Protein AF-A0A9X4S931-F1 (afdb_monomer)

pLDDT: mean 80.3, std 14.17, range [40.78, 97.12]

Secondary structure (DSSP, 8-state):
--HHHHHHHHHHHHHHHHHHHHTTS---HHHHHHHHHHHHHHHHHH-S-TTGGG--S------HHHHHHHHHHHHHHTTSPPP------TTS-----

Foldseek 3Di:
DDPVVVVVVVVCCVVVVVVVVVVVPDDDVVCVVCVVVVVVVVCVVVDPDPCVVVDPDDDPDDDPVVVVVVVVVVVVVVVDDPPPDDPPPPDPDPPDD

Mean predicted aligned error: 15.61 Å

Sequence (97 aa):
MSPTTTSFLRLASLLGAPCLLVACASTTPQLDAAFGNAVREARMAQTLNPKASENTDPVLGIDGKAGASAQQRYQESFQAPPKTFEIINIGGAITGQ

Radius of gyration: 30.87 Å; Cα contacts (8 Å, |Δi|>4): 3; chains: 1; bounding box: 91×48×46 Å

Solvent-accessible surface area (backbone atoms only — not comparable to full-atom values): 6394 Å² total; per-residue (Å²): 135,66,75,64,60,63,51,53,53,50,53,50,51,68,59,49,54,60,60,62,51,52,72,73,58,75,82,54,70,69,57,67,70,42,42,70,56,55,52,50,50,52,48,55,76,68,47,90,59,88,62,59,86,76,59,80,72,77,80,86,72,74,53,71,67,58,50,52,51,51,55,49,51,56,59,46,58,77,72,48,77,83,74,83,73,80,82,76,74,87,78,83,80,87,74,83,128

Structure (mmCIF, N/CA/C/O backbone):
data_AF-A0A9X4S931-F1
#
_entry.id   AF-A0A9X4S931-F1
#
loop_
_atom_site.group_PDB
_atom_site.id
_atom_site.type_symbol
_atom_site.label_atom_id
_atom_site.label_alt_id
_atom_site.label_comp_id
_atom_site.label_asym_id
_atom_site.label_entity_id
_atom_site.label_seq_id
_atom_site.pdbx_PDB_ins_code
_atom_site.Cartn_x
_atom_site.Cartn_y
_atom_site.Cartn_z
_atom_site.occupancy
_atom_site.B_iso_or_equiv
_atom_site.auth_seq_id
_atom_site.auth_comp_id
_atom_site.auth_asym_id
_atom_site.auth_atom_id
_atom_site.pdbx_PDB_model_num
ATOM 1 N N . MET A 1 1 ? 65.848 -15.784 2.403 1.00 53.66 1 MET A N 1
ATOM 2 C CA . MET A 1 1 ? 64.438 -15.463 2.097 1.00 53.66 1 MET A CA 1
ATOM 3 C C . MET A 1 1 ? 64.370 -13.977 1.758 1.00 53.66 1 MET A C 1
ATOM 5 O O . MET A 1 1 ? 64.466 -13.152 2.655 1.00 53.66 1 MET A O 1
ATOM 9 N N . SER A 1 2 ? 64.391 -13.624 0.474 1.00 53.62 2 SER A N 1
ATOM 10 C CA . SER A 1 2 ? 64.590 -12.245 0.002 1.00 53.62 2 SER A CA 1
ATOM 11 C C . SER A 1 2 ? 63.338 -11.373 0.229 1.00 53.62 2 SER A C 1
ATOM 13 O O . SER A 1 2 ? 62.230 -11.836 -0.050 1.00 53.62 2 SER A O 1
ATOM 15 N N . PRO A 1 3 ? 63.487 -10.111 0.686 1.00 60.69 3 PRO A N 1
ATOM 16 C CA . PRO A 1 3 ? 62.379 -9.215 1.061 1.00 60.69 3 PRO A CA 1
ATOM 17 C C . PRO A 1 3 ? 61.472 -8.801 -0.113 1.00 60.69 3 PRO A C 1
ATOM 19 O O . PRO A 1 3 ? 60.392 -8.251 0.085 1.00 60.69 3 PRO A O 1
ATOM 22 N N . THR A 1 4 ? 61.895 -9.078 -1.345 1.00 58.66 4 THR A N 1
ATOM 23 C CA . THR A 1 4 ? 61.141 -8.801 -2.569 1.00 58.66 4 THR A CA 1
ATOM 24 C C . THR A 1 4 ? 59.933 -9.729 -2.716 1.00 58.66 4 THR A C 1
ATOM 26 O O . THR A 1 4 ? 58.845 -9.261 -3.037 1.00 58.66 4 THR A O 1
ATOM 29 N N . THR A 1 5 ? 60.074 -11.017 -2.386 1.00 60.31 5 THR A N 1
ATOM 30 C CA . THR A 1 5 ? 59.013 -12.033 -2.540 1.00 60.31 5 THR A CA 1
ATOM 31 C C . THR A 1 5 ? 57.816 -11.759 -1.625 1.00 60.31 5 THR A C 1
ATOM 33 O O . THR A 1 5 ? 56.669 -11.835 -2.056 1.00 60.31 5 THR A O 1
ATOM 36 N N . THR A 1 6 ? 58.059 -11.356 -0.376 1.00 60.66 6 THR A N 1
ATOM 37 C CA . THR A 1 6 ? 57.001 -10.974 0.576 1.00 60.66 6 THR A CA 1
ATOM 38 C C . THR A 1 6 ? 56.266 -9.695 0.169 1.00 60.66 6 THR A C 1
ATOM 40 O O . THR A 1 6 ? 55.075 -9.573 0.450 1.00 60.66 6 THR A O 1
ATOM 43 N N . SER A 1 7 ? 56.933 -8.765 -0.524 1.00 63.50 7 SER A N 1
ATOM 44 C CA . SER A 1 7 ? 56.304 -7.547 -1.058 1.00 63.50 7 SER A CA 1
ATOM 45 C C . SER A 1 7 ? 55.346 -7.860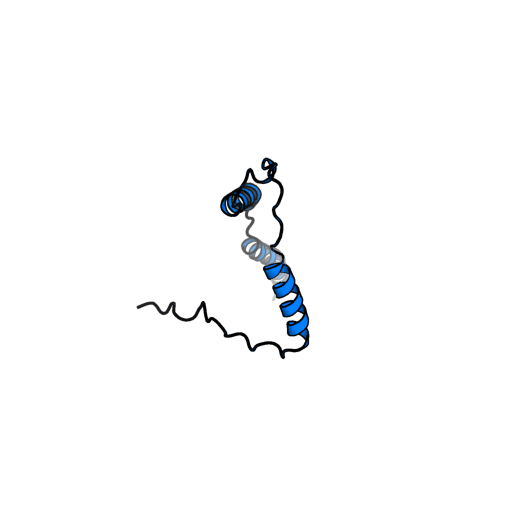 -2.216 1.00 63.50 7 SER A C 1
ATOM 47 O O . SER A 1 7 ? 54.211 -7.382 -2.226 1.00 63.50 7 SER A O 1
ATOM 49 N N . PHE A 1 8 ? 55.743 -8.754 -3.132 1.00 66.75 8 PHE A N 1
ATOM 50 C CA . PHE A 1 8 ? 54.882 -9.214 -4.230 1.00 66.75 8 PHE A CA 1
ATOM 51 C C . PHE A 1 8 ? 53.642 -9.972 -3.736 1.00 66.75 8 PHE A C 1
ATOM 53 O O . PHE A 1 8 ? 52.547 -9.734 -4.243 1.00 66.75 8 PHE A O 1
ATOM 60 N N . LEU A 1 9 ? 53.771 -10.824 -2.709 1.00 69.12 9 LEU A N 1
ATOM 61 C CA . LEU A 1 9 ? 52.613 -11.512 -2.118 1.00 69.12 9 LEU A CA 1
ATOM 62 C C . LEU A 1 9 ? 51.644 -10.546 -1.417 1.00 69.12 9 LEU A C 1
ATOM 64 O O . LEU A 1 9 ? 50.429 -10.718 -1.517 1.00 69.12 9 LEU A O 1
ATOM 68 N N . ARG A 1 10 ? 52.150 -9.510 -0.733 1.00 72.81 10 ARG A N 1
ATOM 69 C CA . ARG A 1 10 ? 51.292 -8.488 -0.107 1.00 72.81 10 ARG A CA 1
ATOM 70 C C . ARG A 1 10 ? 50.521 -7.687 -1.150 1.00 72.81 10 ARG A C 1
ATOM 72 O O . ARG A 1 10 ? 49.318 -7.501 -0.981 1.00 72.81 10 ARG A O 1
ATOM 79 N N . LEU A 1 11 ? 51.182 -7.293 -2.239 1.00 70.69 11 LEU A N 1
ATOM 80 C CA . LEU A 1 11 ? 50.559 -6.563 -3.343 1.00 70.69 11 LEU A CA 1
ATOM 81 C C . LEU A 1 11 ? 49.492 -7.410 -4.058 1.00 70.69 11 LEU A C 1
ATOM 83 O O . LEU A 1 11 ? 48.406 -6.912 -4.350 1.00 70.69 11 LEU A O 1
ATOM 87 N N . ALA A 1 12 ? 49.759 -8.705 -4.254 1.00 72.94 12 ALA A N 1
ATOM 88 C CA . ALA A 1 12 ? 48.792 -9.649 -4.810 1.00 72.94 12 ALA A CA 1
ATOM 89 C C . ALA A 1 12 ? 47.567 -9.841 -3.896 1.00 72.94 12 ALA A C 1
ATOM 91 O O . ALA A 1 12 ? 46.441 -9.866 -4.387 1.00 72.94 12 ALA A O 1
ATOM 92 N N . SER A 1 13 ? 47.752 -9.912 -2.570 1.00 73.12 13 SER A N 1
ATOM 93 C CA . SER A 1 13 ? 46.623 -10.003 -1.629 1.00 73.12 13 SER A CA 1
ATOM 94 C C . SER A 1 13 ? 45.777 -8.722 -1.590 1.00 73.12 13 SER A C 1
ATOM 96 O O . SER A 1 13 ? 44.553 -8.797 -1.501 1.00 73.12 13 SER A O 1
ATOM 98 N N . LEU A 1 14 ? 46.416 -7.553 -1.724 1.00 75.31 14 LEU A N 1
ATOM 99 C CA . LEU A 1 14 ? 45.753 -6.250 -1.669 1.00 75.31 14 LEU A CA 1
ATOM 100 C C . LEU A 1 14 ? 44.898 -5.983 -2.921 1.00 75.31 14 LEU A C 1
ATOM 102 O O . LEU A 1 14 ? 43.847 -5.359 -2.813 1.00 75.31 14 LEU A O 1
ATOM 106 N N . LEU A 1 15 ? 45.312 -6.490 -4.090 1.00 69.44 15 LEU A N 1
ATOM 107 C CA . LEU A 1 15 ? 44.530 -6.423 -5.335 1.00 69.44 15 LEU A CA 1
ATOM 108 C C . LEU A 1 15 ? 43.525 -7.579 -5.494 1.00 69.44 15 LEU A C 1
ATOM 110 O O . LEU A 1 15 ? 42.479 -7.399 -6.116 1.00 69.44 15 LEU A O 1
ATOM 114 N N . GLY A 1 16 ? 43.816 -8.762 -4.943 1.00 74.50 16 GLY A N 1
ATOM 115 C CA . GLY A 1 16 ? 42.953 -9.941 -5.066 1.00 74.50 16 GLY A CA 1
ATOM 116 C C . GLY A 1 16 ? 41.702 -9.891 -4.184 1.00 74.50 16 GLY A C 1
ATOM 117 O O . GLY A 1 16 ? 40.624 -10.288 -4.622 1.00 74.50 16 GLY A O 1
ATOM 118 N N . ALA A 1 17 ? 41.818 -9.353 -2.965 1.00 72.81 17 ALA A N 1
ATOM 119 C CA . ALA A 1 17 ? 40.700 -9.229 -2.027 1.00 72.81 17 ALA A CA 1
ATOM 120 C C . ALA A 1 17 ? 39.485 -8.440 -2.578 1.00 72.81 17 ALA A C 1
ATOM 122 O O . ALA A 1 17 ? 38.370 -8.953 -2.479 1.00 72.81 17 ALA A O 1
ATOM 123 N N . PRO A 1 18 ? 39.634 -7.250 -3.203 1.00 72.81 18 PRO A N 1
ATOM 124 C CA . PRO A 1 18 ? 38.488 -6.520 -3.752 1.00 72.81 18 PRO A CA 1
ATOM 125 C C . PRO A 1 18 ? 37.840 -7.213 -4.962 1.00 72.81 18 PRO A C 1
ATOM 127 O O . PRO A 1 18 ? 36.630 -7.094 -5.142 1.00 72.81 18 PRO A O 1
ATOM 130 N N . CYS A 1 19 ? 38.590 -7.988 -5.756 1.00 72.44 19 CYS A N 1
ATOM 131 C CA . CYS A 1 19 ? 38.023 -8.739 -6.886 1.00 72.44 19 CYS A CA 1
ATOM 132 C C . CYS A 1 19 ? 37.052 -9.839 -6.428 1.00 72.44 19 CYS A C 1
ATOM 134 O O . CYS A 1 19 ? 36.041 -10.078 -7.084 1.00 72.44 19 CYS A O 1
ATOM 136 N N . LEU A 1 20 ? 37.325 -10.475 -5.284 1.00 72.38 20 LEU A N 1
ATOM 137 C CA . LEU A 1 20 ? 36.426 -11.473 -4.694 1.00 72.38 20 LEU A CA 1
ATOM 138 C C . LEU A 1 20 ? 35.152 -10.835 -4.113 1.00 72.38 20 LEU A C 1
ATOM 140 O O . LEU A 1 20 ? 34.101 -11.468 -4.120 1.00 72.38 20 LEU A O 1
ATOM 144 N N . LEU A 1 21 ? 35.218 -9.574 -3.669 1.00 72.31 21 LEU A N 1
ATOM 145 C CA . LEU A 1 21 ? 34.061 -8.834 -3.146 1.00 72.31 21 LEU A CA 1
ATOM 146 C C . LEU A 1 21 ? 33.103 -8.360 -4.250 1.00 72.31 21 LEU A C 1
ATOM 148 O O . LEU A 1 21 ? 31.897 -8.300 -4.019 1.00 72.31 21 LEU A O 1
ATOM 152 N N . VAL A 1 22 ? 33.601 -8.071 -5.459 1.00 70.81 22 VAL A N 1
ATOM 153 C CA . VAL A 1 22 ? 32.754 -7.686 -6.608 1.00 70.81 22 VAL A CA 1
ATOM 154 C C . VAL A 1 22 ? 31.805 -8.817 -7.017 1.00 70.81 22 VAL A C 1
ATOM 156 O O . VAL A 1 22 ? 30.678 -8.546 -7.417 1.00 70.81 22 VAL A O 1
ATOM 159 N N . ALA A 1 23 ? 32.203 -10.079 -6.841 1.00 66.50 23 ALA A N 1
ATOM 160 C CA . ALA A 1 23 ? 31.325 -11.223 -7.090 1.00 66.50 23 ALA A CA 1
ATOM 161 C C . ALA A 1 23 ? 30.152 -11.318 -6.091 1.00 66.50 23 ALA A C 1
ATOM 163 O O . ALA A 1 23 ? 29.122 -11.904 -6.414 1.00 66.50 23 ALA A O 1
ATOM 164 N N . CYS A 1 24 ? 30.283 -10.730 -4.895 1.00 70.94 24 CYS A N 1
ATOM 165 C CA . CYS A 1 24 ? 29.204 -10.651 -3.905 1.00 70.94 24 CYS A CA 1
ATOM 166 C C . CYS A 1 24 ? 28.265 -9.456 -4.139 1.00 70.94 24 CYS A C 1
ATOM 168 O O . CYS A 1 24 ? 27.136 -9.464 -3.655 1.00 70.94 24 CYS A O 1
ATOM 170 N N . ALA A 1 25 ? 28.710 -8.435 -4.878 1.00 70.56 25 ALA A N 1
ATOM 171 C CA . ALA A 1 25 ? 27.908 -7.273 -5.242 1.00 70.56 25 ALA A CA 1
ATOM 172 C C . ALA A 1 25 ? 27.257 -7.493 -6.618 1.00 70.56 25 ALA A C 1
ATOM 174 O O . ALA A 1 25 ? 27.676 -6.926 -7.628 1.00 70.56 25 ALA A O 1
ATOM 175 N N . SER A 1 26 ? 26.227 -8.342 -6.675 1.00 73.00 26 SER A N 1
ATOM 176 C CA . SER A 1 26 ? 25.451 -8.527 -7.903 1.00 73.00 26 SER A CA 1
ATOM 177 C C . SER A 1 26 ? 24.617 -7.279 -8.187 1.00 73.00 26 SER A C 1
ATOM 179 O O . SER A 1 26 ? 23.705 -6.953 -7.427 1.00 73.00 26 SER A O 1
ATOM 181 N N . THR A 1 27 ? 24.909 -6.587 -9.286 1.00 80.12 27 THR A N 1
ATOM 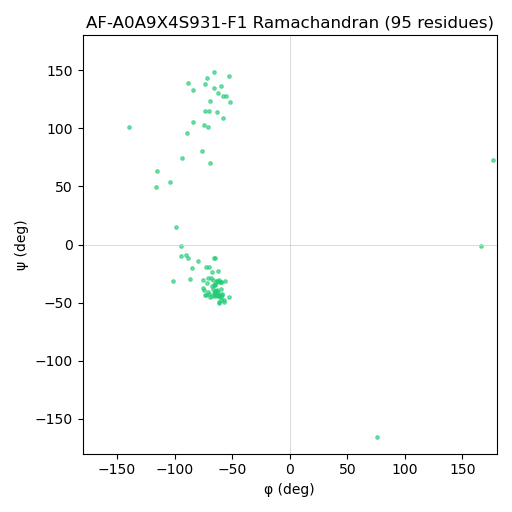182 C CA . THR A 1 27 ? 24.020 -5.533 -9.789 1.00 80.12 27 THR A CA 1
ATOM 183 C C . THR A 1 27 ? 22.765 -6.164 -10.387 1.00 80.12 27 THR A C 1
ATOM 185 O O . THR A 1 27 ? 22.831 -7.225 -11.012 1.00 80.12 27 THR A O 1
ATOM 188 N N . THR A 1 28 ? 21.614 -5.516 -10.213 1.00 83.62 28 THR A N 1
ATOM 189 C CA . THR A 1 28 ? 20.316 -6.009 -10.691 1.00 83.62 28 THR A CA 1
ATOM 190 C C . THR A 1 28 ? 19.695 -5.082 -11.743 1.00 83.62 28 THR A C 1
ATOM 192 O O . THR A 1 28 ? 18.510 -4.771 -11.662 1.00 83.62 28 THR A O 1
ATOM 195 N N . PRO A 1 29 ? 20.434 -4.663 -12.792 1.00 83.62 29 PRO A N 1
ATOM 196 C CA . PRO A 1 29 ? 20.015 -3.569 -13.671 1.00 83.62 29 PRO A CA 1
ATOM 197 C C . PRO A 1 29 ? 18.680 -3.818 -14.386 1.00 83.62 29 PRO A C 1
ATOM 199 O O . PRO A 1 29 ? 17.925 -2.881 -14.614 1.00 83.62 29 PRO A O 1
ATOM 202 N N . GLN A 1 30 ? 18.359 -5.072 -14.721 1.00 88.06 30 GLN A N 1
ATOM 203 C CA . GLN A 1 30 ? 17.070 -5.421 -15.336 1.00 88.06 30 GLN A CA 1
ATOM 204 C C . GLN A 1 30 ? 15.907 -5.382 -14.333 1.00 88.06 30 GLN A C 1
ATOM 206 O O . GLN A 1 30 ? 14.820 -4.917 -14.668 1.00 88.06 30 GLN A O 1
ATOM 211 N N . LEU A 1 31 ? 16.133 -5.840 -13.098 1.00 86.62 31 LEU A N 1
ATOM 212 C CA . LEU A 1 31 ? 15.125 -5.799 -12.038 1.00 86.62 31 LEU A CA 1
ATOM 213 C C . LEU A 1 31 ? 14.859 -4.354 -11.608 1.00 86.62 31 LEU A C 1
ATOM 215 O O . LEU A 1 31 ? 13.704 -3.950 -11.511 1.00 86.62 31 LEU A O 1
ATOM 219 N N . ASP A 1 32 ? 15.920 -3.570 -11.426 1.00 90.06 32 ASP A 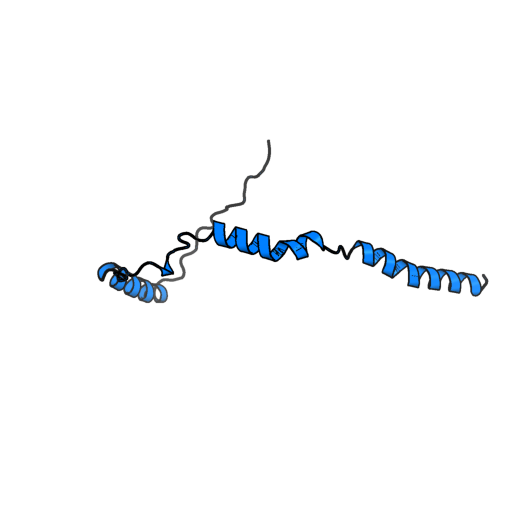N 1
ATOM 220 C CA . ASP A 1 32 ? 15.847 -2.168 -11.017 1.00 90.06 32 ASP A CA 1
ATOM 221 C C . ASP A 1 32 ? 15.123 -1.330 -12.081 1.00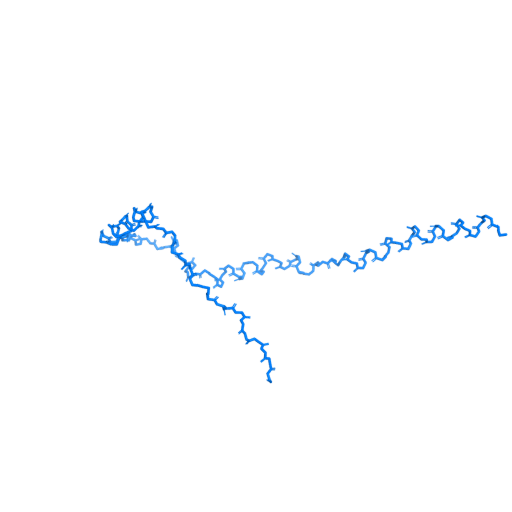 90.06 32 ASP A C 1
ATOM 223 O O . ASP A 1 32 ? 14.282 -0.494 -11.750 1.00 90.06 32 ASP A O 1
ATOM 227 N N . ALA A 1 33 ? 15.370 -1.610 -13.369 1.00 94.12 33 ALA A N 1
ATOM 228 C 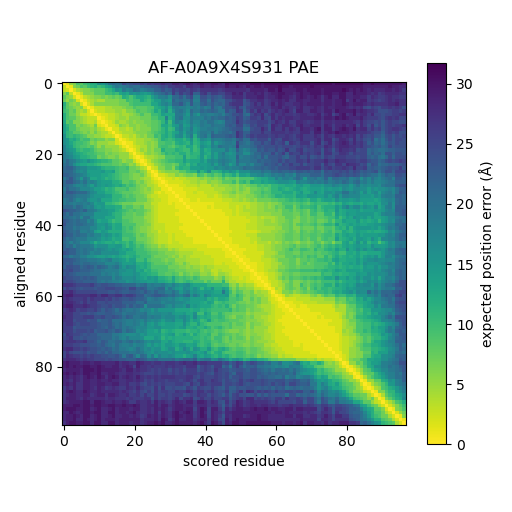CA . ALA A 1 33 ? 14.672 -0.962 -14.479 1.00 94.12 33 ALA A CA 1
ATOM 229 C C . ALA A 1 33 ? 13.169 -1.297 -14.525 1.00 94.12 33 ALA A C 1
ATOM 231 O O . ALA A 1 33 ? 12.359 -0.449 -14.904 1.00 94.12 33 ALA A O 1
ATOM 232 N N . ALA A 1 34 ? 12.777 -2.517 -14.140 1.00 94.88 34 ALA A N 1
ATOM 233 C CA . ALA A 1 34 ? 11.390 -2.984 -14.202 1.00 94.88 34 ALA A CA 1
ATOM 234 C C . ALA A 1 34 ? 10.607 -2.810 -12.888 1.00 94.88 34 ALA A C 1
ATOM 236 O O . ALA A 1 34 ? 9.384 -2.973 -12.882 1.00 94.88 34 ALA A O 1
ATOM 237 N N . PHE A 1 35 ? 11.272 -2.453 -11.785 1.00 95.06 35 PHE A N 1
ATOM 238 C CA . PHE A 1 35 ? 10.683 -2.396 -10.444 1.00 95.06 35 PHE A CA 1
ATOM 239 C C . PHE A 1 35 ? 9.399 -1.557 -10.388 1.00 95.06 35 PHE A C 1
ATOM 241 O O . PHE A 1 35 ? 8.378 -1.997 -9.859 1.00 95.06 35 PHE A O 1
ATOM 248 N N . GLY A 1 36 ? 9.405 -0.374 -11.009 1.00 96.19 36 GLY A N 1
ATOM 249 C CA . GLY A 1 36 ? 8.228 0.497 -11.049 1.00 96.19 36 GLY A CA 1
ATOM 250 C C . GLY A 1 36 ? 7.021 -0.132 -11.756 1.00 96.19 36 GLY A C 1
ATOM 251 O O . GLY A 1 36 ? 5.881 0.118 -11.364 1.00 96.19 36 GLY A O 1
ATOM 252 N N . ASN A 1 37 ? 7.251 -0.970 -12.770 1.00 96.88 37 ASN A N 1
ATOM 253 C CA . ASN A 1 37 ? 6.184 -1.696 -13.461 1.00 96.88 37 ASN A CA 1
ATOM 254 C C . ASN A 1 37 ? 5.633 -2.823 -12.590 1.00 96.88 37 ASN A C 1
ATOM 256 O O . ASN A 1 37 ? 4.418 -2.926 -12.459 1.00 96.88 37 ASN A O 1
ATOM 260 N N . ALA A 1 38 ? 6.503 -3.588 -11.927 1.00 95.88 38 ALA A N 1
ATOM 261 C CA . ALA A 1 38 ? 6.086 -4.640 -11.002 1.00 95.88 38 ALA A CA 1
ATOM 262 C C . ALA A 1 38 ? 5.225 -4.090 -9.850 1.00 95.88 38 ALA A C 1
ATOM 264 O O . ALA A 1 38 ? 4.186 -4.660 -9.524 1.00 95.88 38 ALA A O 1
ATOM 265 N N . VAL A 1 39 ? 5.603 -2.942 -9.274 1.00 96.88 39 VAL A N 1
ATOM 266 C CA . VAL A 1 39 ? 4.814 -2.284 -8.217 1.00 96.88 39 VAL A CA 1
ATOM 267 C C . VAL A 1 39 ? 3.456 -1.808 -8.737 1.00 96.88 39 VAL A C 1
ATOM 269 O O . VAL A 1 39 ? 2.447 -1.949 -8.046 1.00 96.88 39 VAL A O 1
ATOM 272 N N . ARG A 1 40 ? 3.404 -1.247 -9.951 1.00 96.75 40 ARG A N 1
ATOM 273 C CA . ARG A 1 40 ? 2.142 -0.805 -10.560 1.00 96.75 40 ARG A CA 1
ATOM 274 C C . ARG A 1 40 ? 1.210 -1.977 -10.839 1.00 96.75 40 ARG A C 1
ATOM 276 O O . ARG A 1 40 ? 0.030 -1.875 -10.522 1.00 96.75 40 ARG A O 1
ATOM 283 N N . GLU A 1 41 ? 1.748 -3.074 -11.356 1.00 96.62 41 GLU A N 1
ATOM 284 C CA . GLU A 1 41 ? 1.001 -4.306 -11.602 1.00 96.62 41 GLU A CA 1
ATOM 285 C C . GLU A 1 41 ? 0.437 -4.876 -10.296 1.00 96.62 41 GLU A C 1
ATOM 287 O O . GLU A 1 41 ? -0.764 -5.110 -10.181 1.00 96.62 41 GLU A O 1
ATOM 292 N N . ALA A 1 42 ? 1.275 -4.995 -9.261 1.00 97.12 42 ALA A N 1
ATOM 293 C CA . ALA A 1 42 ? 0.844 -5.464 -7.946 1.00 97.12 42 ALA A CA 1
ATOM 294 C C . ALA A 1 42 ? -0.255 -4.571 -7.355 1.00 97.12 42 ALA A C 1
ATOM 296 O O . ALA A 1 42 ? -1.261 -5.066 -6.849 1.00 97.12 42 ALA A O 1
ATOM 297 N N . ARG A 1 43 ? -0.104 -3.246 -7.468 1.00 96.75 43 ARG A N 1
ATOM 298 C CA . ARG A 1 43 ? -1.133 -2.294 -7.044 1.00 96.75 43 ARG A CA 1
ATOM 299 C C . ARG A 1 43 ? -2.430 -2.493 -7.821 1.00 96.75 43 ARG A C 1
ATOM 301 O O . ARG A 1 43 ? -3.485 -2.462 -7.198 1.00 96.75 43 ARG A O 1
ATOM 308 N N . MET A 1 44 ? -2.383 -2.675 -9.140 1.00 95.44 44 MET A N 1
ATOM 309 C CA . MET A 1 44 ? -3.581 -2.923 -9.950 1.00 95.44 44 MET A CA 1
ATOM 310 C C . MET A 1 44 ? -4.275 -4.221 -9.533 1.00 95.44 44 MET A C 1
ATOM 312 O O . MET A 1 44 ? -5.480 -4.204 -9.307 1.00 95.44 44 MET A O 1
ATOM 316 N N . ALA A 1 45 ? -3.517 -5.300 -9.323 1.00 96.00 45 ALA A N 1
ATOM 317 C CA . ALA A 1 45 ? -4.044 -6.582 -8.855 1.00 96.00 45 ALA A CA 1
ATOM 318 C C . ALA A 1 45 ? -4.662 -6.506 -7.444 1.00 96.00 45 ALA A C 1
ATOM 320 O O . ALA A 1 45 ? -5.607 -7.228 -7.139 1.00 96.00 45 ALA A O 1
ATOM 321 N N . GLN A 1 46 ? -4.147 -5.624 -6.582 1.00 96.81 46 GLN A N 1
ATOM 322 C CA . GLN A 1 46 ? -4.655 -5.398 -5.223 1.00 96.81 46 GLN A CA 1
ATOM 323 C C . GLN A 1 46 ? -5.745 -4.316 -5.146 1.00 96.81 46 GLN A C 1
ATOM 325 O O . GLN A 1 46 ? -6.365 -4.132 -4.097 1.00 96.81 46 GLN A O 1
ATOM 330 N N . THR A 1 47 ? -5.991 -3.575 -6.229 1.00 96.31 47 THR A N 1
ATOM 331 C CA . THR A 1 47 ? -7.004 -2.516 -6.255 1.00 96.31 47 THR A CA 1
ATOM 332 C C . THR A 1 47 ? -8.368 -3.127 -6.553 1.00 96.31 47 THR A C 1
ATOM 334 O O . THR A 1 47 ? -8.670 -3.467 -7.691 1.00 96.31 47 THR A O 1
ATOM 337 N N . LEU A 1 48 ? -9.217 -3.216 -5.526 1.00 95.69 48 LEU A N 1
ATOM 338 C CA . LEU A 1 48 ? -10.556 -3.804 -5.640 1.00 95.69 48 LEU A CA 1
ATOM 339 C C . LEU A 1 48 ? -11.468 -3.048 -6.620 1.00 95.69 48 LEU A C 1
ATOM 341 O O . LEU A 1 48 ? -12.214 -3.665 -7.375 1.00 95.69 48 LEU A O 1
ATOM 345 N N . ASN A 1 49 ? -11.427 -1.713 -6.602 1.00 93.75 49 ASN A N 1
ATOM 346 C CA . ASN A 1 49 ? -12.212 -0.877 -7.506 1.00 93.75 49 ASN A CA 1
ATOM 347 C C . ASN A 1 49 ? -11.382 0.327 -7.992 1.00 93.75 49 ASN A C 1
ATOM 349 O O . ASN A 1 49 ? -11.249 1.309 -7.257 1.00 93.75 49 ASN A O 1
ATOM 353 N N . PRO A 1 50 ? -10.838 0.292 -9.222 1.00 93.00 50 PRO A N 1
ATOM 354 C CA . PRO A 1 50 ? -10.024 1.383 -9.756 1.00 93.00 50 PRO A CA 1
ATOM 355 C C . PRO A 1 50 ? -10.828 2.656 -10.061 1.00 93.00 50 PRO A C 1
ATOM 357 O O . PRO A 1 50 ? -10.241 3.730 -10.129 1.00 93.00 50 PRO A O 1
ATOM 360 N N . LYS A 1 51 ? -12.156 2.559 -10.207 1.00 94.31 51 LYS A N 1
ATOM 361 C CA . LYS A 1 51 ? -13.053 3.695 -10.480 1.00 94.31 51 LYS A CA 1
ATOM 362 C C . LYS A 1 51 ? -13.75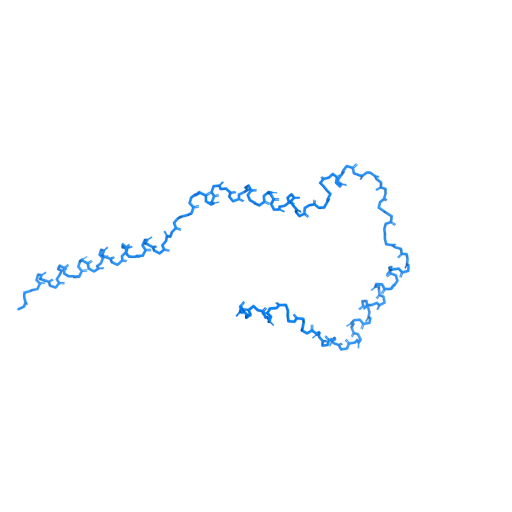3 4.222 -9.229 1.00 94.31 51 LYS A C 1
ATOM 364 O O . LYS A 1 51 ? -14.721 4.966 -9.329 1.00 94.31 51 LYS A O 1
ATOM 369 N N . ALA A 1 52 ? -13.287 3.849 -8.035 1.00 90.19 52 ALA A N 1
ATOM 370 C CA . ALA A 1 52 ? -13.942 4.226 -6.784 1.00 90.19 52 ALA A CA 1
ATOM 371 C C . ALA A 1 52 ? -14.115 5.749 -6.617 1.00 90.19 52 ALA A C 1
ATOM 373 O O . ALA A 1 52 ? -15.103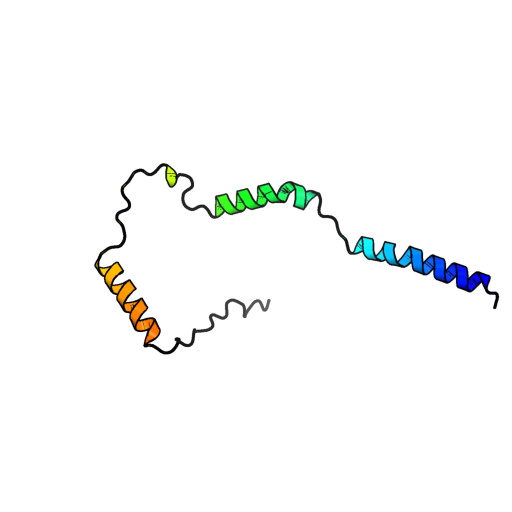 6.173 -6.031 1.00 90.19 52 ALA A O 1
ATOM 374 N N . SER A 1 53 ? -13.203 6.569 -7.157 1.00 89.38 53 SER A N 1
ATOM 375 C CA . SER A 1 53 ? -13.312 8.034 -7.078 1.00 89.38 53 SER A CA 1
ATOM 376 C C . SER A 1 53 ? -14.391 8.635 -7.980 1.00 89.38 53 SER A C 1
ATOM 378 O O . SER A 1 53 ? -14.765 9.783 -7.780 1.00 89.38 53 SER A O 1
ATOM 380 N N . GLU A 1 54 ? -14.849 7.905 -8.998 1.00 95.25 54 GLU A N 1
ATOM 381 C CA . GLU A 1 54 ? -15.921 8.355 -9.897 1.00 95.25 54 GLU A CA 1
ATOM 382 C C . GLU A 1 54 ? -17.304 8.160 -9.259 1.00 95.25 54 GLU A C 1
ATOM 384 O O . GLU A 1 54 ? -18.288 8.711 -9.748 1.00 95.25 54 GLU A O 1
ATOM 389 N N . ASN A 1 55 ? -17.393 7.385 -8.171 1.00 91.06 55 ASN A N 1
ATOM 390 C CA . ASN A 1 55 ? -18.648 7.150 -7.479 1.00 91.06 55 ASN A CA 1
ATOM 391 C C . ASN A 1 55 ? -19.081 8.398 -6.690 1.00 91.06 55 ASN A C 1
ATOM 393 O O . ASN A 1 55 ? -18.427 8.787 -5.722 1.00 91.06 55 ASN A O 1
ATOM 397 N N . THR A 1 56 ? -20.203 8.995 -7.093 1.00 92.06 56 THR A N 1
ATOM 398 C CA . THR A 1 56 ? -20.825 10.145 -6.420 1.00 92.06 56 THR A CA 1
ATOM 399 C C . THR A 1 56 ? -21.916 9.752 -5.427 1.00 92.06 56 THR A C 1
ATOM 401 O O . THR A 1 56 ? -22.519 10.637 -4.818 1.00 92.06 56 THR A O 1
ATOM 404 N N . ASP A 1 57 ? -22.209 8.458 -5.282 1.00 90.06 57 ASP A N 1
ATOM 405 C CA . ASP A 1 57 ? -23.206 7.987 -4.330 1.00 90.06 57 ASP A CA 1
ATOM 406 C C . ASP A 1 57 ? -22.807 8.400 -2.906 1.00 90.06 57 ASP A C 1
ATOM 408 O O . ASP A 1 57 ? -21.638 8.275 -2.516 1.00 90.06 57 ASP A O 1
ATOM 412 N N . PRO A 1 58 ? -23.761 8.886 -2.095 1.00 82.75 58 PRO A N 1
ATOM 413 C CA . PRO A 1 58 ? -23.471 9.240 -0.720 1.00 82.75 58 PRO A CA 1
ATOM 414 C C . PRO A 1 58 ? -23.027 7.992 0.047 1.00 82.75 58 PRO A C 1
ATOM 416 O O . PRO A 1 58 ? -23.694 6.956 0.033 1.00 82.75 58 PRO A O 1
ATOM 419 N N . VAL A 1 59 ? -21.904 8.098 0.762 1.00 80.38 59 VAL A N 1
ATOM 420 C CA . VAL A 1 59 ? -21.458 7.033 1.662 1.00 80.38 59 VAL A CA 1
ATOM 421 C C . VAL A 1 59 ? -22.511 6.887 2.761 1.00 80.38 59 VAL A C 1
ATOM 423 O O . VAL A 1 59 ? -22.690 7.790 3.574 1.00 80.38 59 VAL A O 1
ATOM 426 N N . LEU A 1 60 ? -23.202 5.744 2.795 1.00 83.19 60 LEU A N 1
ATOM 427 C CA . LEU A 1 60 ? -24.289 5.470 3.750 1.00 83.19 60 LEU A CA 1
ATOM 428 C C . LEU A 1 60 ? -23.813 5.420 5.217 1.00 83.19 60 LEU A C 1
ATOM 430 O O . LEU A 1 60 ? -24.629 5.445 6.134 1.00 83.19 60 LEU A O 1
ATOM 434 N N . GLY A 1 61 ? -22.496 5.393 5.439 1.00 84.88 61 GLY A N 1
ATOM 435 C CA . GLY A 1 61 ? -21.875 5.386 6.759 1.00 84.88 61 GLY A CA 1
ATOM 436 C C . GLY A 1 61 ? -21.965 4.026 7.453 1.00 84.88 61 GLY A C 1
ATOM 437 O O . GLY A 1 61 ? -22.223 2.998 6.831 1.00 84.88 61 GLY A O 1
ATOM 438 N N . ILE A 1 62 ? -21.700 4.028 8.759 1.00 89.00 62 ILE A N 1
ATOM 439 C CA . ILE A 1 62 ? -21.894 2.869 9.635 1.00 89.00 62 ILE A CA 1
ATOM 440 C C . ILE A 1 62 ? -23.329 2.884 10.170 1.00 89.00 62 ILE A C 1
ATOM 442 O O . ILE A 1 62 ? -23.834 3.943 10.547 1.00 89.00 62 ILE A O 1
ATOM 446 N N . ASP A 1 63 ? -23.995 1.729 10.234 1.00 91.12 63 ASP A N 1
ATOM 447 C CA . ASP A 1 63 ? -25.307 1.665 10.872 1.00 91.12 63 ASP A CA 1
ATOM 448 C C . ASP A 1 63 ? -25.190 1.953 12.379 1.00 91.12 63 ASP A C 1
ATOM 450 O O . ASP A 1 63 ? -24.184 1.640 13.023 1.00 91.12 63 ASP A O 1
ATOM 454 N N . GLY A 1 64 ? -26.223 2.560 12.967 1.00 91.69 64 GLY A N 1
ATOM 455 C CA . GLY A 1 64 ? -26.169 3.001 14.364 1.00 91.69 64 GLY A CA 1
ATOM 456 C C . GLY A 1 64 ? -25.906 1.863 15.358 1.00 91.69 64 GLY A C 1
ATOM 457 O O . GLY A 1 64 ? -25.226 2.069 16.363 1.00 91.69 64 GLY A O 1
ATOM 458 N N . LYS A 1 65 ? -26.384 0.645 15.068 1.00 95.12 65 LYS A N 1
ATOM 459 C CA . LYS A 1 65 ? -26.175 -0.525 15.928 1.00 95.12 65 LYS A CA 1
ATOM 460 C C . LYS A 1 65 ? -24.733 -1.021 15.835 1.00 95.12 65 LYS A C 1
ATOM 462 O O . LYS A 1 65 ? -24.132 -1.302 16.872 1.00 95.12 65 LYS A O 1
ATOM 467 N N . ALA A 1 66 ? -24.157 -1.087 14.637 1.00 93.00 66 ALA A N 1
ATOM 468 C CA . ALA A 1 66 ? -22.744 -1.390 14.458 1.00 93.00 66 ALA A CA 1
ATOM 469 C C . ALA A 1 66 ? -21.870 -0.331 15.130 1.00 93.00 66 ALA A C 1
ATOM 471 O O . ALA A 1 66 ? -20.959 -0.700 15.868 1.00 93.00 66 ALA A O 1
ATOM 472 N N . GLY A 1 67 ? -22.195 0.957 14.975 1.00 95.38 67 GLY A N 1
ATOM 473 C CA . GLY A 1 67 ? -21.499 2.057 15.643 1.00 95.38 67 GLY A CA 1
ATOM 474 C C . GLY A 1 67 ? -21.509 1.921 17.166 1.00 95.38 67 GLY A C 1
ATOM 475 O O . GLY A 1 67 ? -20.451 1.948 17.795 1.00 95.38 67 GLY A O 1
ATOM 476 N N . ALA A 1 68 ? -22.682 1.682 17.758 1.00 96.38 68 ALA A N 1
ATOM 477 C CA . ALA A 1 68 ? -22.813 1.438 19.193 1.00 96.38 68 ALA A CA 1
ATOM 478 C C . ALA A 1 68 ? -22.008 0.206 19.641 1.00 96.38 68 ALA A C 1
ATOM 480 O O . ALA A 1 68 ? -21.257 0.273 20.612 1.00 96.38 68 ALA A O 1
ATOM 481 N N . SER A 1 69 ? -22.096 -0.900 18.895 1.00 95.88 69 SER A N 1
ATOM 482 C CA . SER A 1 69 ? -21.352 -2.123 19.211 1.00 95.88 69 SER A CA 1
ATOM 483 C C . SER A 1 69 ? -19.834 -1.942 19.105 1.00 95.88 69 SER A C 1
ATOM 485 O O . SER A 1 69 ? -19.092 -2.514 19.901 1.00 95.88 69 SER A O 1
ATOM 487 N N . ALA A 1 70 ? -19.357 -1.126 18.160 1.00 95.12 70 ALA A N 1
ATOM 488 C CA . ALA A 1 70 ? -17.942 -0.818 17.998 1.00 95.12 70 ALA A CA 1
ATOM 489 C C . ALA A 1 70 ? -17.421 -0.002 19.187 1.00 95.12 70 ALA A C 1
ATOM 491 O O . ALA A 1 70 ? -16.374 -0.332 19.740 1.00 95.12 70 ALA A O 1
ATOM 492 N N . GLN A 1 71 ? -18.180 1.008 19.625 1.00 95.75 71 GLN A N 1
ATOM 493 C CA . GLN A 1 71 ? -17.851 1.802 20.812 1.00 95.75 71 GLN A CA 1
ATOM 494 C C . GLN A 1 71 ? -17.855 0.954 22.088 1.00 95.75 71 GLN A C 1
ATOM 496 O O . GLN A 1 71 ? -16.937 1.061 22.899 1.00 95.75 71 GLN A O 1
ATOM 501 N N . GLN A 1 72 ? -18.841 0.067 22.239 1.00 95.00 72 GLN A N 1
ATOM 502 C CA . GLN A 1 72 ? -18.905 -0.861 23.364 1.00 95.00 72 GLN A CA 1
ATOM 503 C C . GLN A 1 72 ? -17.687 -1.797 23.387 1.00 95.00 72 GLN A C 1
ATOM 505 O O . GLN A 1 72 ? -17.002 -1.875 24.402 1.00 95.00 72 GLN A O 1
ATOM 510 N N . ARG A 1 73 ? -17.354 -2.446 22.263 1.00 91.56 73 ARG A N 1
ATOM 511 C CA . ARG A 1 73 ? -16.172 -3.323 22.164 1.00 91.56 73 ARG A CA 1
ATOM 512 C C . ARG A 1 73 ? -14.870 -2.582 22.445 1.00 91.56 73 ARG A C 1
ATOM 514 O O . ARG A 1 73 ? -13.976 -3.141 23.071 1.00 91.56 73 ARG A O 1
ATOM 521 N N . TYR A 1 74 ? -14.759 -1.334 21.989 1.00 91.19 74 TYR A N 1
ATOM 522 C CA . TYR A 1 74 ? -13.609 -0.488 22.293 1.00 91.19 74 TYR A CA 1
ATOM 523 C C . TYR A 1 74 ? -13.463 -0.294 23.806 1.00 91.19 74 TYR A C 1
ATOM 525 O O . TYR A 1 74 ? -12.389 -0.528 24.348 1.00 91.19 74 TYR A O 1
ATOM 533 N N . GLN A 1 75 ? -14.547 0.039 24.508 1.00 93.56 75 GLN A N 1
ATOM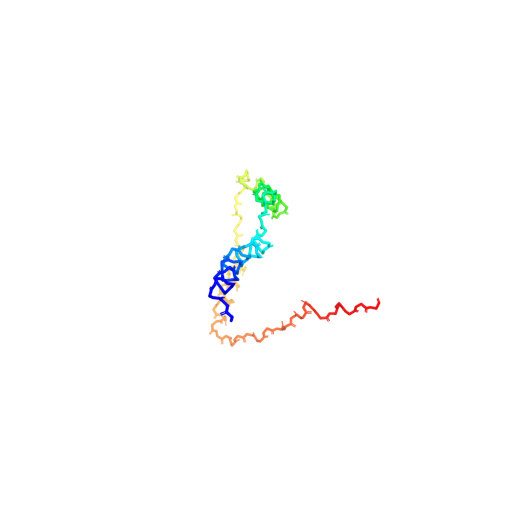 534 C CA . GLN A 1 75 ? -14.537 0.209 25.966 1.00 93.56 75 GLN A CA 1
ATOM 535 C C . GLN A 1 75 ? -14.240 -1.107 26.701 1.00 93.56 75 GLN A C 1
ATOM 537 O O . GLN A 1 75 ? -13.411 -1.131 27.609 1.00 93.56 75 GLN A O 1
ATOM 542 N N . GLU A 1 76 ? -14.861 -2.210 26.281 1.00 89.69 76 GLU A N 1
ATOM 543 C CA . GLU A 1 76 ? -14.618 -3.549 26.834 1.00 89.69 76 GLU A CA 1
ATOM 544 C C . GLU A 1 76 ? -13.167 -4.010 26.642 1.00 89.69 76 GLU A C 1
ATOM 546 O O . GLU A 1 76 ? -12.634 -4.718 27.496 1.00 89.69 76 GLU A O 1
ATOM 551 N N . SER A 1 77 ? -12.496 -3.579 25.567 1.00 86.19 77 SER A N 1
ATOM 552 C CA . SER A 1 77 ? -11.096 -3.939 25.302 1.00 86.19 77 SER A CA 1
ATOM 553 C C . SER A 1 77 ? -10.120 -3.446 26.376 1.00 86.19 77 SER A C 1
ATOM 555 O O . SER A 1 77 ? -9.060 -4.039 26.548 1.00 86.19 77 SER A O 1
ATOM 557 N N . PHE A 1 78 ? -10.495 -2.410 27.136 1.00 88.06 78 PHE A N 1
ATOM 558 C CA . PHE A 1 78 ? -9.716 -1.911 28.274 1.00 88.06 78 PHE A CA 1
ATOM 559 C C . PHE A 1 78 ? -10.058 -2.605 29.597 1.00 88.06 78 PHE A C 1
ATOM 561 O O . PHE A 1 78 ? -9.350 -2.418 30.583 1.00 88.06 78 PHE A O 1
ATOM 568 N N . GLN A 1 79 ? -11.148 -3.375 29.640 1.00 86.12 79 GLN A N 1
ATOM 569 C CA . GLN A 1 79 ? -11.607 -4.086 30.836 1.00 86.12 79 GLN A CA 1
ATOM 570 C C . GLN A 1 79 ? -11.234 -5.570 30.795 1.00 86.12 79 GLN A C 1
ATOM 572 O O . GLN A 1 79 ? -10.996 -6.183 31.835 1.00 86.12 79 GLN A O 1
ATOM 577 N N . ALA A 1 80 ? -11.185 -6.157 29.598 1.00 71.25 80 ALA A N 1
ATOM 578 C CA . ALA A 1 80 ? -10.828 -7.552 29.410 1.00 71.25 80 ALA A CA 1
ATOM 579 C C . ALA A 1 80 ? -9.297 -7.725 29.371 1.00 71.25 80 ALA A C 1
ATOM 581 O O . ALA A 1 80 ? -8.624 -7.010 28.624 1.00 71.25 80 ALA A O 1
ATOM 582 N N . PRO A 1 81 ? -8.724 -8.700 30.104 1.00 72.81 81 PRO A N 1
ATOM 583 C CA . PRO A 1 81 ? -7.344 -9.120 29.886 1.00 72.81 81 PRO A CA 1
ATOM 584 C C . PRO A 1 81 ? -7.128 -9.457 28.400 1.00 72.81 81 PRO A C 1
ATOM 586 O O . PRO A 1 81 ? -8.054 -9.994 27.777 1.00 72.81 81 PRO A O 1
ATOM 589 N N . PRO A 1 82 ? -5.943 -9.182 27.816 1.00 68.12 82 PRO A N 1
ATOM 590 C CA . PRO A 1 82 ? -5.672 -9.510 26.421 1.00 68.12 82 PRO A CA 1
ATOM 591 C C . PRO A 1 82 ? -6.009 -10.978 26.176 1.00 68.12 82 PRO A C 1
ATOM 593 O O . PRO A 1 82 ? -5.486 -11.853 26.871 1.00 68.12 82 PRO A O 1
ATOM 596 N N . LYS A 1 83 ? -6.904 -11.261 25.220 1.00 69.38 83 LYS A N 1
ATOM 597 C CA . LYS A 1 83 ? -7.196 -12.653 24.873 1.00 69.38 83 LYS A CA 1
ATOM 598 C C . LYS A 1 83 ? -5.884 -13.305 24.452 1.00 69.38 83 LYS A C 1
ATOM 600 O O . LYS A 1 83 ? -5.191 -12.775 23.584 1.00 69.38 83 LYS A O 1
ATOM 605 N N . THR A 1 84 ? -5.553 -14.444 25.053 1.00 68.69 84 THR A N 1
ATOM 606 C CA . THR A 1 84 ? -4.495 -15.310 24.537 1.00 68.69 84 THR A CA 1
ATOM 607 C C . THR A 1 84 ? -4.895 -15.672 23.110 1.00 68.69 84 THR A C 1
ATOM 609 O O . THR A 1 84 ? -5.913 -16.325 22.897 1.00 68.69 84 THR A O 1
ATOM 612 N N . PHE A 1 85 ? -4.183 -15.135 22.124 1.00 71.62 85 PHE A N 1
ATOM 613 C CA . PHE A 1 85 ? -4.458 -15.421 20.722 1.00 71.62 85 PHE A CA 1
ATOM 614 C C . PHE A 1 85 ? -4.156 -16.895 20.451 1.00 71.62 85 PHE A C 1
ATOM 616 O O . PHE A 1 85 ? -3.127 -17.417 20.884 1.00 71.62 85 PHE A O 1
ATOM 623 N N . GLU A 1 86 ? -5.055 -17.569 19.738 1.00 71.19 86 GLU A N 1
ATOM 624 C CA . GLU A 1 86 ? -4.772 -18.902 19.221 1.00 71.19 86 GLU A CA 1
ATOM 625 C C . GLU A 1 86 ? -3.721 -18.783 18.114 1.00 71.19 86 GLU A C 1
ATOM 627 O O . GLU A 1 86 ? -3.889 -18.040 17.144 1.00 71.19 86 GLU A O 1
ATOM 632 N N . ILE A 1 87 ? -2.607 -19.496 18.275 1.00 67.81 87 ILE A N 1
ATOM 633 C CA . ILE A 1 87 ? -1.560 -19.583 17.260 1.00 67.81 87 ILE A CA 1
ATOM 634 C C . ILE A 1 87 ? -2.116 -20.431 16.117 1.00 67.81 87 ILE A C 1
ATOM 636 O O . ILE A 1 87 ? -2.139 -21.660 16.194 1.00 67.81 87 ILE A O 1
ATOM 640 N N . ILE A 1 88 ? -2.555 -19.788 15.038 1.00 73.81 88 ILE A N 1
ATOM 641 C CA . ILE A 1 88 ? -2.811 -20.500 13.789 1.00 73.81 88 ILE A CA 1
ATOM 642 C C . ILE A 1 88 ? -1.440 -20.819 13.185 1.00 73.81 88 ILE A C 1
ATOM 644 O O . ILE A 1 88 ? -0.781 -19.945 12.623 1.00 73.81 88 ILE A O 1
ATOM 648 N N . ASN A 1 89 ? -0.994 -22.070 13.317 1.00 62.75 89 ASN A N 1
ATOM 649 C CA . ASN A 1 89 ? 0.223 -22.577 12.678 1.00 62.75 89 ASN A CA 1
ATOM 650 C C . ASN A 1 89 ? 0.029 -22.687 11.152 1.00 62.75 89 ASN A C 1
ATOM 652 O O . ASN A 1 89 ? -0.039 -23.781 10.593 1.00 62.75 89 ASN A O 1
ATOM 656 N N . ILE A 1 90 ? -0.047 -21.553 10.453 1.00 67.19 90 ILE A N 1
ATOM 657 C CA . ILE A 1 90 ? 0.093 -21.499 8.994 1.00 67.19 90 ILE A CA 1
ATOM 658 C C . ILE A 1 90 ? 1.589 -21.638 8.680 1.00 67.19 90 ILE A C 1
ATOM 660 O O . ILE A 1 90 ? 2.301 -20.652 8.519 1.00 67.19 90 ILE A O 1
ATOM 664 N N . GLY A 1 91 ? 2.093 -22.873 8.687 1.00 61.84 91 GLY A N 1
ATOM 665 C CA . GLY A 1 91 ? 3.504 -23.148 8.381 1.00 61.84 91 GLY A CA 1
ATOM 666 C C . GLY A 1 91 ? 4.032 -24.540 8.735 1.00 61.84 91 GLY A C 1
ATOM 667 O O . GLY A 1 91 ? 5.197 -24.820 8.475 1.00 61.84 91 GLY A O 1
ATOM 668 N N . GLY A 1 92 ? 3.219 -25.426 9.317 1.00 63.47 92 GLY A N 1
ATOM 669 C CA . GLY A 1 92 ? 3.682 -26.720 9.826 1.00 63.47 92 GLY A CA 1
ATOM 670 C C 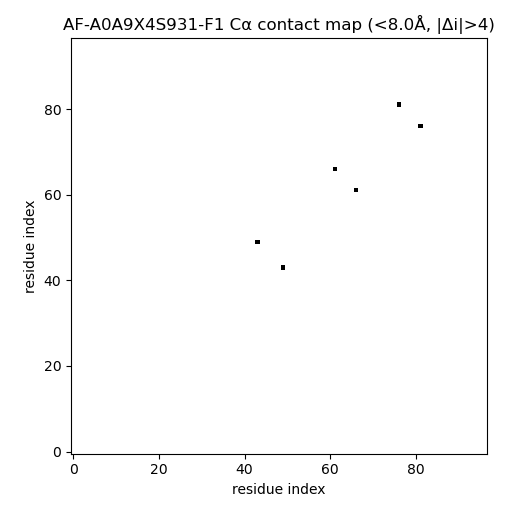. GLY A 1 92 ? 3.098 -27.937 9.112 1.00 63.47 92 GLY A C 1
ATOM 671 O O . GLY A 1 92 ? 2.378 -28.682 9.758 1.00 63.47 92 GLY A O 1
ATOM 672 N N . ALA A 1 93 ? 3.378 -28.119 7.815 1.00 57.00 93 ALA A N 1
ATOM 673 C CA . ALA A 1 93 ? 3.444 -29.423 7.123 1.00 57.00 93 ALA A CA 1
ATOM 674 C C . ALA A 1 93 ? 3.699 -29.217 5.616 1.00 57.00 93 ALA A C 1
ATOM 676 O O . ALA A 1 93 ? 2.822 -29.413 4.781 1.00 57.00 93 ALA A O 1
ATOM 677 N N . ILE A 1 94 ? 4.926 -28.833 5.263 1.00 60.34 94 ILE A N 1
ATOM 678 C CA . ILE A 1 94 ? 5.508 -29.170 3.954 1.00 60.34 94 ILE A CA 1
ATOM 679 C C . ILE A 1 94 ? 6.527 -30.293 4.153 1.00 60.34 94 ILE A C 1
ATOM 681 O O . ILE A 1 94 ? 7.699 -30.171 3.818 1.00 60.34 94 ILE A O 1
ATOM 685 N N . THR A 1 95 ? 6.111 -31.388 4.783 1.00 50.53 95 THR A N 1
ATOM 686 C CA . THR A 1 95 ? 6.901 -32.619 4.744 1.00 50.53 95 THR A CA 1
ATOM 687 C C . THR A 1 95 ? 6.425 -33.378 3.518 1.00 50.53 95 THR A C 1
ATOM 689 O O . THR A 1 95 ? 5.378 -34.019 3.544 1.00 50.53 95 THR A O 1
ATOM 692 N N . GLY A 1 96 ? 7.155 -33.202 2.416 1.00 50.19 96 GLY A N 1
ATOM 693 C CA . GLY A 1 96 ? 6.962 -33.987 1.205 1.00 50.19 96 GLY A CA 1
ATOM 694 C C . GLY A 1 96 ? 7.071 -35.477 1.520 1.00 50.19 96 GLY A C 1
ATOM 695 O O . GLY A 1 96 ? 8.034 -35.921 2.150 1.00 50.19 96 GLY A O 1
ATOM 696 N N . GLN A 1 97 ? 6.050 -36.214 1.104 1.00 40.78 97 GLN A N 1
ATOM 697 C CA . GLN A 1 97 ? 6.172 -37.593 0.649 1.00 40.78 97 GLN A CA 1
ATOM 698 C C . GLN A 1 97 ? 6.129 -37.544 -0.875 1.00 40.78 97 GLN A C 1
ATOM 700 O O . GLN A 1 97 ? 5.306 -36.751 -1.392 1.00 40.78 97 GLN A O 1
#

Organism: NCBI:txid1281780